Protein AF-A0A920NWW5-F1 (afdb_monomer_lite)

Structure (mmCIF, N/CA/C/O backbone):
data_AF-A0A920NWW5-F1
#
_entry.id   AF-A0A920NWW5-F1
#
loop_
_atom_site.group_PDB
_atom_site.id
_atom_site.type_symbol
_atom_site.label_atom_id
_atom_site.label_alt_id
_atom_site.label_comp_id
_atom_site.label_asym_id
_atom_site.label_entity_id
_atom_site.label_seq_id
_atom_site.pdbx_PDB_ins_code
_atom_site.Cartn_x
_atom_site.Cartn_y
_atom_site.Cartn_z
_atom_site.occupancy
_atom_site.B_iso_or_equiv
_atom_site.auth_seq_id
_atom_site.auth_comp_id
_atom_site.auth_asym_id
_atom_site.auth_atom_id
_atom_site.pdbx_PDB_model_num
ATOM 1 N N . MET A 1 1 ? -33.820 -6.780 47.626 1.00 65.06 1 MET A N 1
ATOM 2 C CA . MET A 1 1 ? -33.001 -5.584 47.302 1.00 65.06 1 MET A CA 1
ATOM 3 C C . MET A 1 1 ? -31.529 -5.909 47.052 1.00 65.06 1 MET A C 1
ATOM 5 O O . MET A 1 1 ? -31.048 -5.599 45.975 1.00 65.06 1 MET A O 1
ATOM 9 N N . LYS A 1 2 ? -30.827 -6.595 47.970 1.00 68.81 2 LYS A N 1
ATOM 10 C CA . LYS A 1 2 ? -29.415 -7.013 47.790 1.00 68.81 2 LYS A CA 1
ATOM 11 C C . LYS A 1 2 ? -29.163 -7.885 46.546 1.00 68.81 2 LYS A C 1
ATOM 13 O O . LYS A 1 2 ? -28.194 -7.660 45.837 1.00 68.81 2 LYS A O 1
ATOM 18 N N . LEU A 1 3 ? -30.078 -8.813 46.244 1.00 74.12 3 LEU A N 1
ATOM 19 C CA . LEU A 1 3 ? -29.989 -9.681 45.062 1.00 74.12 3 LEU A CA 1
ATOM 20 C C . LEU A 1 3 ? -30.167 -8.913 43.738 1.00 74.12 3 LEU A C 1
ATOM 22 O O . LEU A 1 3 ? -29.465 -9.182 42.773 1.00 74.12 3 LEU A O 1
ATOM 26 N N . LEU A 1 4 ? -31.049 -7.905 43.717 1.00 75.31 4 LEU A N 1
ATOM 27 C CA . LEU A 1 4 ? -31.262 -7.044 42.547 1.00 75.31 4 LEU A CA 1
ATOM 28 C C . LEU A 1 4 ? -30.029 -6.164 42.273 1.00 75.31 4 LEU A C 1
ATOM 30 O O . LEU A 1 4 ? -29.643 -5.961 41.127 1.00 75.31 4 LEU A O 1
ATOM 34 N N . PHE A 1 5 ? -29.387 -5.691 43.345 1.00 76.44 5 PHE A N 1
ATOM 35 C CA . PHE A 1 5 ? -28.164 -4.891 43.284 1.00 76.44 5 PHE A CA 1
ATOM 36 C C . PHE A 1 5 ? -26.968 -5.703 42.756 1.00 76.44 5 PHE A C 1
ATOM 38 O O . PHE A 1 5 ? -26.185 -5.199 41.958 1.00 76.44 5 PHE A O 1
ATOM 45 N N . LEU A 1 6 ? -26.866 -6.984 43.135 1.00 78.44 6 LEU A N 1
ATOM 46 C CA . LEU A 1 6 ? -25.842 -7.907 42.629 1.00 78.44 6 LEU A CA 1
ATOM 47 C C . LEU A 1 6 ? -26.014 -8.231 41.136 1.00 78.44 6 LEU A C 1
ATOM 49 O O . LEU A 1 6 ? -25.020 -8.312 40.420 1.00 78.44 6 LEU A O 1
ATOM 53 N N . ILE A 1 7 ? -27.255 -8.361 40.655 1.00 82.38 7 ILE A N 1
ATOM 54 C CA . ILE A 1 7 ? -27.550 -8.562 39.224 1.00 82.38 7 ILE A CA 1
ATOM 55 C C . ILE A 1 7 ? -27.170 -7.315 38.417 1.00 82.38 7 ILE A C 1
ATOM 57 O O . ILE A 1 7 ? -26.539 -7.431 37.370 1.00 82.38 7 ILE A O 1
ATOM 61 N N . LEU A 1 8 ? -27.487 -6.121 38.929 1.00 77.25 8 LEU A N 1
ATOM 62 C CA . LEU A 1 8 ? -27.150 -4.863 38.261 1.00 77.25 8 LEU A CA 1
ATOM 63 C C . LEU A 1 8 ? -25.629 -4.682 38.122 1.00 77.25 8 LEU A C 1
ATOM 65 O O . LEU A 1 8 ? -25.155 -4.294 37.063 1.00 77.25 8 LEU A O 1
ATOM 69 N N . ILE A 1 9 ? -24.862 -5.020 39.165 1.00 80.00 9 ILE A N 1
ATOM 70 C CA . ILE A 1 9 ? -23.390 -4.967 39.151 1.00 80.00 9 ILE A CA 1
ATOM 71 C C . ILE A 1 9 ? -22.799 -5.977 38.161 1.00 80.00 9 ILE A C 1
ATOM 73 O O . ILE A 1 9 ? -21.848 -5.649 37.460 1.00 80.00 9 ILE A O 1
ATOM 77 N N . SER A 1 10 ? -23.363 -7.184 38.066 1.00 75.69 10 SER A N 1
ATOM 78 C CA . SER A 1 10 ? -22.878 -8.211 37.134 1.00 75.69 10 SER A CA 1
ATOM 79 C C . SER A 1 10 ? -23.053 -7.797 35.664 1.00 75.69 10 SER A C 1
ATOM 81 O O . SER A 1 10 ? -22.132 -7.997 34.871 1.00 75.69 10 SER A O 1
ATOM 83 N N . LEU A 1 11 ? -24.159 -7.120 35.317 1.00 71.88 11 LEU A N 1
ATOM 84 C CA . LEU A 1 11 ? -24.376 -6.577 33.967 1.00 71.88 11 LEU A CA 1
ATOM 85 C C . LEU A 1 11 ? -23.344 -5.508 33.575 1.00 71.88 11 LEU A C 1
ATOM 87 O O . LEU A 1 11 ? -22.989 -5.403 32.405 1.00 71.88 11 LEU A O 1
ATOM 91 N N . PHE A 1 12 ? -22.839 -4.732 34.537 1.00 67.56 12 PHE A N 1
ATOM 92 C CA . PHE A 1 12 ? -21.815 -3.714 34.278 1.00 67.56 12 PHE A CA 1
ATOM 93 C C . PHE A 1 12 ? -20.427 -4.307 33.981 1.00 67.56 12 PHE A C 1
ATOM 95 O O . PHE A 1 12 ? -19.611 -3.641 33.349 1.00 67.56 12 PHE A O 1
ATOM 102 N N . ILE A 1 13 ? -20.145 -5.545 34.405 1.00 67.38 13 ILE A N 1
ATOM 103 C CA . ILE A 1 13 ? -18.808 -6.164 34.297 1.00 67.38 13 ILE A CA 1
ATOM 104 C C . ILE A 1 13 ? -18.628 -6.932 32.972 1.00 67.38 13 ILE A C 1
ATOM 106 O O . ILE A 1 13 ? -17.506 -7.233 32.580 1.00 67.38 13 ILE A O 1
ATOM 110 N N . GLN A 1 14 ? -19.699 -7.200 32.219 1.00 69.62 14 GLN A N 1
ATOM 111 C CA . GLN A 1 14 ? -19.615 -7.910 30.930 1.00 69.62 14 GLN A CA 1
ATOM 112 C C . GLN A 1 14 ? -19.116 -7.035 29.760 1.00 69.62 14 GLN A C 1
ATOM 114 O O . GLN A 1 14 ? -19.018 -7.500 28.626 1.00 69.62 14 GLN A O 1
ATOM 119 N N . GLY A 1 15 ? -18.793 -5.766 30.011 1.00 65.38 15 GLY A N 1
ATOM 120 C CA . GLY A 1 15 ? -18.353 -4.816 28.994 1.00 65.38 15 GLY A CA 1
ATOM 121 C C . GLY A 1 15 ? -16.837 -4.757 28.831 1.00 65.38 15 GLY A C 1
ATOM 122 O O . GLY A 1 15 ? -16.246 -3.778 29.265 1.00 65.38 15 GLY A O 1
ATOM 123 N N . CYS A 1 16 ? -16.221 -5.779 28.227 1.00 62.50 16 CYS A N 1
ATOM 124 C CA . CYS A 1 16 ? -15.079 -5.653 27.302 1.00 62.50 16 CYS A CA 1
ATOM 125 C C . CYS A 1 16 ? -14.469 -7.030 27.017 1.00 62.50 16 CYS A C 1
ATOM 127 O O . CYS A 1 16 ? -13.489 -7.427 27.638 1.00 62.50 16 CYS A O 1
ATOM 129 N N . ASP A 1 17 ? -15.012 -7.720 26.018 1.00 58.94 17 ASP A N 1
ATOM 130 C CA . ASP A 1 17 ? -14.235 -8.670 25.225 1.00 58.94 17 ASP A CA 1
ATOM 131 C C . ASP A 1 17 ? -14.050 -8.025 23.848 1.00 58.94 17 ASP A C 1
ATOM 133 O O . ASP A 1 17 ? -14.797 -8.260 22.900 1.00 58.94 17 ASP A O 1
ATOM 137 N N . GLN A 1 18 ? -13.164 -7.028 23.784 1.00 65.50 18 GLN A N 1
ATOM 138 C CA . GLN A 1 18 ? -12.729 -6.499 22.497 1.00 65.50 18 GLN A CA 1
ATOM 139 C C . GLN A 1 18 ? -11.704 -7.505 21.977 1.00 65.50 18 GLN A C 1
ATOM 141 O O . GLN A 1 18 ? -10.664 -7.636 22.628 1.00 65.50 18 GLN A O 1
ATOM 146 N N . PRO A 1 19 ? -11.939 -8.204 20.849 1.00 62.25 19 PRO A N 1
ATOM 147 C CA . PRO A 1 19 ? -10.880 -8.967 20.209 1.00 62.25 19 PRO A CA 1
ATOM 148 C C . PRO A 1 19 ? -9.780 -7.976 19.827 1.00 62.25 19 PRO A C 1
ATOM 150 O O . PRO A 1 19 ? -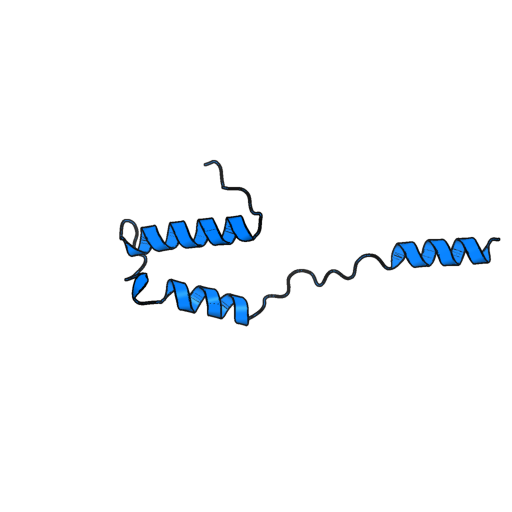9.866 -7.242 18.840 1.00 62.25 19 PRO A O 1
ATOM 153 N N . ALA A 1 20 ? -8.776 -7.882 20.692 1.00 63.12 20 ALA A N 1
ATOM 154 C CA . ALA A 1 20 ? -7.671 -6.970 20.535 1.00 63.12 20 ALA A CA 1
ATOM 155 C C . ALA A 1 20 ? -6.827 -7.467 19.359 1.00 63.12 20 ALA A C 1
ATOM 157 O O . ALA A 1 20 ? -6.228 -8.536 19.426 1.00 63.12 20 ALA A O 1
ATOM 158 N N . ASN A 1 21 ? -6.760 -6.665 18.297 1.00 67.38 21 ASN A N 1
ATOM 159 C CA . ASN A 1 21 ? -5.753 -6.786 17.243 1.00 67.38 21 ASN A CA 1
ATOM 160 C C . ASN A 1 21 ? -5.714 -8.128 16.493 1.00 67.38 21 ASN A C 1
ATOM 162 O O . ASN A 1 21 ? -4.647 -8.717 16.320 1.00 67.38 21 ASN A O 1
ATOM 166 N N . GLU A 1 22 ? -6.845 -8.588 15.963 1.00 82.25 22 GLU A N 1
ATOM 167 C CA . GLU A 1 22 ? -6.799 -9.669 14.977 1.00 82.25 22 GLU A CA 1
ATOM 168 C C . GLU A 1 22 ? -6.263 -9.145 13.631 1.00 82.25 22 GLU A C 1
ATOM 170 O O . GLU A 1 22 ? -6.876 -8.297 12.972 1.00 82.25 22 GLU A O 1
ATOM 175 N N . ILE A 1 23 ? -5.111 -9.663 13.199 1.00 86.38 23 ILE A N 1
ATOM 176 C CA . ILE A 1 23 ? -4.593 -9.413 11.852 1.00 86.38 23 ILE A CA 1
ATOM 177 C C . ILE A 1 23 ? -5.405 -10.255 10.867 1.00 86.38 23 ILE A C 1
ATOM 179 O O . ILE A 1 23 ? -5.238 -11.468 10.778 1.00 86.38 23 ILE A O 1
ATOM 183 N N . LYS A 1 24 ? -6.266 -9.601 10.084 1.00 91.38 24 LYS A N 1
ATOM 184 C CA . LYS A 1 24 ? -7.028 -10.266 9.021 1.00 91.38 24 LYS A CA 1
ATOM 185 C C . LYS A 1 24 ? -6.183 -10.389 7.759 1.00 91.38 24 LYS A C 1
ATOM 187 O O . LYS A 1 24 ? -5.887 -9.382 7.115 1.00 91.38 24 LYS A O 1
ATOM 192 N N . GLU A 1 25 ? -5.872 -11.619 7.362 1.00 95.00 25 GLU A N 1
ATOM 193 C CA . GLU A 1 25 ? -5.133 -11.931 6.130 1.00 95.00 25 GLU A CA 1
ATOM 194 C C . GLU A 1 25 ? -5.721 -11.210 4.899 1.00 95.00 25 GLU A C 1
ATOM 196 O O . GLU A 1 25 ? -4.990 -10.598 4.120 1.00 95.00 25 GLU A O 1
ATOM 201 N N . ALA A 1 26 ? -7.051 -11.185 4.764 1.00 95.44 26 ALA A N 1
ATOM 202 C CA . ALA A 1 26 ? -7.732 -10.522 3.651 1.00 95.44 26 ALA A CA 1
ATOM 203 C C . ALA A 1 26 ? -7.384 -9.025 3.513 1.00 95.44 26 ALA A C 1
ATOM 205 O O . ALA A 1 26 ? -7.285 -8.511 2.396 1.00 95.44 26 ALA A O 1
ATOM 206 N N . ASN A 1 27 ? -7.159 -8.323 4.630 1.00 93.31 27 ASN A N 1
ATOM 207 C CA . ASN A 1 27 ? -6.758 -6.917 4.596 1.00 93.31 27 ASN A CA 1
ATOM 208 C C . ASN A 1 27 ? -5.342 -6.772 4.028 1.00 93.31 27 ASN A C 1
ATOM 210 O O . ASN A 1 27 ? -5.104 -5.906 3.188 1.00 93.31 27 ASN A O 1
ATOM 214 N N . LEU A 1 28 ? -4.418 -7.651 4.427 1.00 94.56 28 LEU A N 1
ATOM 215 C CA . LEU A 1 28 ? -3.048 -7.647 3.917 1.00 94.56 28 LEU A CA 1
ATOM 216 C C . LEU A 1 28 ? -3.022 -7.874 2.399 1.00 94.56 28 LEU A C 1
ATOM 218 O O . LEU A 1 28 ? -2.437 -7.070 1.669 1.00 94.56 28 LEU A O 1
ATOM 222 N N . HIS A 1 29 ? -3.721 -8.905 1.911 1.00 97.50 29 HIS A N 1
ATOM 223 C CA . HIS A 1 29 ? -3.812 -9.194 0.472 1.00 97.50 29 HIS A CA 1
ATOM 224 C C . HIS A 1 29 ? -4.412 -8.036 -0.322 1.00 97.50 29 HIS A C 1
ATOM 226 O O . HIS A 1 29 ? -3.908 -7.709 -1.395 1.00 97.50 29 HIS A O 1
ATOM 232 N N . LYS A 1 30 ? -5.451 -7.374 0.204 1.00 97.00 30 LYS A N 1
ATOM 233 C CA . LYS A 1 30 ? -6.054 -6.196 -0.437 1.00 97.00 30 LYS A CA 1
ATOM 234 C C . LYS A 1 30 ? -5.019 -5.095 -0.678 1.00 97.00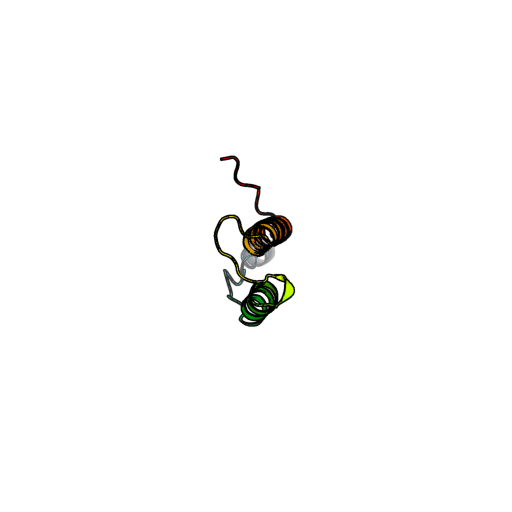 30 LYS A C 1
ATOM 236 O O . LYS A 1 30 ? -4.931 -4.581 -1.792 1.00 97.00 30 LYS A O 1
ATOM 241 N N . HIS A 1 31 ? -4.247 -4.729 0.345 1.00 97.31 31 HIS A N 1
ATOM 242 C CA . HIS A 1 31 ? -3.253 -3.660 0.230 1.00 97.31 31 HIS A CA 1
ATOM 243 C C . HIS A 1 31 ? -2.086 -4.057 -0.680 1.00 97.31 31 HIS A C 1
ATOM 245 O O . HIS A 1 31 ? -1.682 -3.262 -1.527 1.00 97.31 31 HIS A O 1
ATOM 251 N N . ILE A 1 32 ? -1.585 -5.293 -0.561 1.00 96.94 32 ILE A N 1
ATOM 252 C CA . ILE A 1 32 ? -0.507 -5.806 -1.420 1.00 96.94 32 ILE A CA 1
ATOM 253 C C . ILE A 1 32 ? -0.935 -5.792 -2.887 1.00 96.94 32 ILE A C 1
ATOM 255 O O . ILE A 1 32 ? -0.192 -5.285 -3.720 1.00 96.94 32 ILE A O 1
ATOM 259 N N . LYS A 1 33 ? -2.141 -6.283 -3.203 1.00 97.69 33 LYS A N 1
ATOM 260 C CA . LYS A 1 33 ? -2.655 -6.323 -4.579 1.00 97.69 33 LYS A CA 1
ATOM 261 C C . LYS A 1 33 ? -2.677 -4.942 -5.232 1.00 97.69 33 LYS A C 1
ATOM 263 O O . LYS A 1 33 ? -2.343 -4.826 -6.404 1.00 97.69 33 LYS A O 1
ATOM 268 N N . ILE A 1 34 ? -3.069 -3.907 -4.489 1.00 97.62 34 ILE A N 1
ATOM 269 C CA . ILE A 1 34 ? -3.110 -2.533 -5.002 1.00 97.62 34 ILE A CA 1
ATOM 270 C C . ILE A 1 34 ? -1.687 -1.993 -5.184 1.00 97.62 34 ILE A C 1
ATOM 272 O O . ILE A 1 34 ? -1.335 -1.547 -6.271 1.00 97.62 34 ILE A O 1
ATOM 276 N N . LEU A 1 35 ? -0.851 -2.084 -4.147 1.00 97.62 35 LEU A N 1
ATOM 277 C CA . LEU A 1 35 ? 0.506 -1.523 -4.153 1.00 97.62 35 LEU A CA 1
ATOM 278 C C . LEU A 1 35 ? 1.474 -2.234 -5.111 1.00 97.62 35 LEU A C 1
ATOM 280 O O . LEU A 1 35 ? 2.496 -1.657 -5.473 1.00 97.62 35 LEU A O 1
ATOM 284 N N . ALA A 1 36 ? 1.186 -3.482 -5.479 1.00 96.69 36 ALA A N 1
ATOM 285 C CA . ALA A 1 36 ? 1.956 -4.268 -6.440 1.00 96.69 36 ALA A CA 1
ATOM 286 C C . ALA A 1 36 ? 1.346 -4.260 -7.853 1.00 96.69 36 ALA A C 1
ATOM 288 O O . ALA A 1 36 ? 1.821 -4.995 -8.714 1.00 96.69 36 ALA A O 1
ATOM 289 N N . SER A 1 37 ? 0.283 -3.486 -8.084 1.00 97.75 37 SER A N 1
ATOM 290 C CA . SER A 1 37 ? -0.341 -3.389 -9.404 1.00 97.75 37 SER A CA 1
ATOM 291 C C . SER A 1 37 ? 0.496 -2.562 -10.379 1.00 97.75 37 SER A C 1
ATOM 293 O O . SER A 1 37 ? 1.277 -1.697 -9.972 1.00 97.75 37 SER A O 1
ATOM 295 N N . ASP A 1 38 ? 0.264 -2.779 -11.674 1.00 97.25 38 ASP A N 1
ATOM 296 C CA . ASP A 1 38 ? 0.927 -2.036 -12.751 1.00 97.25 38 ASP A CA 1
ATOM 297 C C . ASP A 1 38 ? 0.686 -0.525 -12.656 1.00 97.25 38 ASP A C 1
ATOM 299 O O . ASP A 1 38 ? 1.556 0.247 -13.036 1.00 97.25 38 ASP A O 1
ATOM 303 N N . GLU A 1 39 ? -0.441 -0.086 -12.079 1.00 96.88 39 GLU A N 1
ATOM 304 C CA . GLU A 1 39 ? -0.737 1.334 -11.843 1.00 96.88 39 GLU A CA 1
ATOM 305 C C . GLU A 1 39 ? 0.331 2.012 -10.974 1.00 96.88 39 GLU A C 1
ATOM 307 O O . GLU A 1 39 ? 0.567 3.214 -11.100 1.00 96.88 39 GLU A O 1
ATOM 312 N N . PHE A 1 40 ? 0.986 1.266 -10.085 1.00 97.44 40 PHE A N 1
ATOM 313 C CA . PHE A 1 40 ? 2.011 1.822 -9.215 1.00 97.44 40 PHE A CA 1
ATOM 314 C C . PHE A 1 40 ? 3.384 1.832 -9.881 1.00 97.44 40 PHE A C 1
ATOM 316 O O . PHE A 1 40 ? 4.208 2.610 -9.441 1.00 97.44 40 PHE A O 1
ATOM 323 N N . GLU A 1 41 ? 3.648 1.072 -10.950 1.00 94.31 41 GLU A N 1
ATOM 324 C CA . GLU A 1 41 ? 4.882 1.170 -11.766 1.00 94.31 41 GLU A CA 1
ATOM 325 C C . GLU A 1 41 ? 6.215 1.041 -10.972 1.00 94.31 41 GLU A C 1
ATOM 327 O O . GLU A 1 41 ? 7.294 1.333 -11.488 1.00 94.31 41 GLU A O 1
ATOM 332 N N . GLY A 1 42 ? 6.169 0.615 -9.701 1.00 93.06 42 GLY A N 1
ATOM 333 C CA . GLY A 1 42 ? 7.294 0.622 -8.757 1.00 93.06 42 GLY A CA 1
ATOM 334 C C . GLY A 1 42 ? 7.134 1.621 -7.599 1.00 93.06 42 GLY A C 1
ATOM 335 O O . GLY A 1 42 ? 6.121 2.285 -7.437 1.00 93.06 42 GLY A O 1
ATOM 336 N N . ARG A 1 43 ? 8.129 1.708 -6.706 1.00 96.00 43 ARG A N 1
ATOM 337 C CA . ARG A 1 43 ? 8.034 2.561 -5.496 1.00 96.00 43 ARG A CA 1
ATOM 338 C C . ARG A 1 43 ? 9.364 3.151 -5.033 1.00 96.00 43 ARG A C 1
ATOM 340 O O . ARG A 1 43 ? 9.563 3.409 -3.847 1.00 96.00 43 ARG A O 1
ATOM 347 N N . SER A 1 44 ? 10.289 3.339 -5.968 1.00 95.94 44 SER A N 1
ATOM 348 C CA . SER A 1 44 ? 11.570 3.988 -5.686 1.00 95.94 44 SER A CA 1
ATOM 349 C C . SER A 1 44 ? 11.356 5.450 -5.261 1.00 95.94 44 SER A C 1
ATOM 351 O O . SER A 1 44 ? 10.411 6.088 -5.742 1.00 95.94 44 SER A O 1
ATOM 353 N N . PRO A 1 45 ? 12.213 6.018 -4.394 1.00 95.62 45 PRO A N 1
ATOM 354 C CA . PRO A 1 45 ? 12.127 7.426 -4.011 1.00 95.62 45 PRO A CA 1
ATOM 355 C C . PRO A 1 45 ? 12.116 8.358 -5.230 1.00 95.62 45 PRO A C 1
ATOM 357 O O . PRO A 1 45 ? 12.893 8.169 -6.161 1.00 95.62 45 PRO A O 1
ATOM 360 N N . GLY A 1 46 ? 11.218 9.346 -5.233 1.00 94.56 46 GLY A N 1
ATOM 361 C CA . GLY A 1 46 ? 11.083 10.328 -6.319 1.00 94.56 46 GLY A CA 1
ATOM 362 C C . GLY A 1 46 ? 10.420 9.819 -7.607 1.00 94.56 46 GLY A C 1
ATOM 363 O O . GLY A 1 46 ? 10.242 10.599 -8.537 1.00 94.56 46 GLY A O 1
ATOM 364 N N . SER A 1 47 ? 10.033 8.540 -7.684 1.00 96.94 47 SER A N 1
ATOM 365 C CA . SER A 1 47 ? 9.275 8.004 -8.824 1.00 96.94 47 SER A CA 1
ATOM 366 C C . SER A 1 47 ? 7.785 8.357 -8.749 1.00 96.94 47 SER A C 1
ATOM 368 O O . SER A 1 47 ? 7.246 8.570 -7.661 1.00 96.94 47 SER A O 1
ATOM 370 N N . GLN A 1 48 ? 7.088 8.333 -9.893 1.00 97.44 48 GLN A N 1
ATOM 371 C CA . GLN A 1 48 ? 5.627 8.506 -9.933 1.00 97.44 48 GLN A CA 1
ATOM 372 C C . GLN A 1 48 ? 4.910 7.464 -9.061 1.00 97.44 48 GLN A C 1
ATOM 374 O O . GLN A 1 48 ? 4.015 7.803 -8.287 1.00 97.44 48 GLN A O 1
ATOM 379 N N . GLY A 1 49 ? 5.361 6.211 -9.117 1.00 98.00 49 GLY A N 1
ATOM 380 C CA . GLY A 1 49 ? 4.879 5.129 -8.266 1.00 98.00 49 GLY A CA 1
ATOM 381 C C . GLY A 1 49 ? 5.088 5.345 -6.770 1.00 98.00 49 GLY A C 1
ATOM 382 O O . GLY A 1 49 ?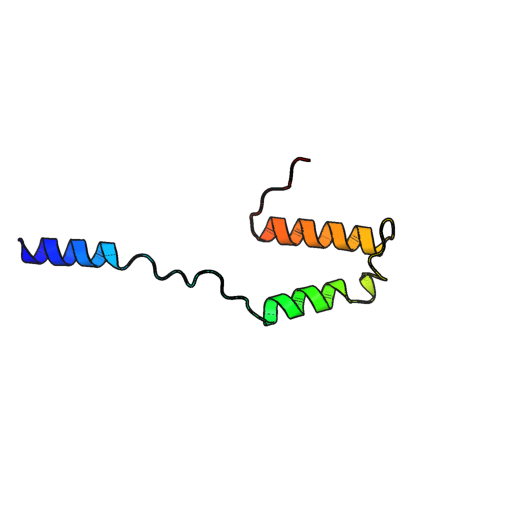 4.213 5.059 -5.945 1.00 98.00 49 GLY A O 1
ATOM 383 N N . GLY A 1 50 ? 6.224 5.942 -6.404 1.00 97.50 50 GLY A N 1
ATOM 384 C CA . GLY A 1 50 ? 6.504 6.386 -5.041 1.00 97.50 50 GLY A CA 1
ATOM 385 C C . GLY A 1 50 ? 5.521 7.460 -4.563 1.00 97.50 50 GLY A C 1
ATOM 386 O O . GLY A 1 50 ? 4.999 7.362 -3.451 1.00 97.50 50 GLY A O 1
ATOM 387 N N . GLU A 1 51 ? 5.203 8.450 -5.402 1.00 97.50 51 GLU A N 1
ATOM 388 C CA . GLU A 1 51 ? 4.195 9.474 -5.087 1.00 97.50 51 GLU A CA 1
ATOM 389 C C . GLU A 1 51 ? 2.790 8.872 -4.918 1.00 97.50 51 GLU A C 1
ATOM 391 O O . GLU A 1 51 ? 2.121 9.153 -3.917 1.00 97.50 51 GLU A O 1
ATOM 396 N N . LYS A 1 52 ? 2.374 7.968 -5.821 1.00 97.81 52 LYS A N 1
ATOM 397 C CA . LYS A 1 52 ? 1.107 7.216 -5.708 1.00 97.81 52 LYS A CA 1
ATOM 398 C C . LYS A 1 52 ? 1.054 6.411 -4.403 1.00 97.81 52 LYS A C 1
ATOM 400 O O . LYS A 1 52 ? 0.059 6.464 -3.679 1.00 97.81 52 LYS A O 1
ATOM 405 N N . THR A 1 53 ? 2.151 5.738 -4.047 1.00 97.44 53 THR A N 1
ATOM 406 C CA . THR A 1 53 ? 2.285 4.975 -2.792 1.00 97.44 53 THR A CA 1
ATOM 407 C C . THR A 1 53 ? 2.098 5.860 -1.562 1.00 97.44 53 THR A C 1
ATOM 409 O O . THR A 1 53 ? 1.336 5.504 -0.662 1.00 97.44 53 THR A O 1
ATOM 412 N N . LYS A 1 54 ? 2.739 7.036 -1.513 1.00 95.62 54 LYS A N 1
ATOM 413 C CA . LYS A 1 54 ? 2.581 7.974 -0.388 1.00 95.62 54 LYS A CA 1
ATOM 414 C C . LYS A 1 54 ? 1.132 8.425 -0.223 1.00 95.62 54 LYS A C 1
ATOM 416 O O . LYS A 1 54 ? 0.622 8.434 0.897 1.00 95.62 54 LYS A O 1
ATOM 421 N N . LEU A 1 55 ? 0.469 8.780 -1.325 1.00 95.94 55 LEU A N 1
ATOM 422 C CA . LEU A 1 55 ? -0.928 9.210 -1.295 1.00 95.94 55 LEU A CA 1
ATOM 423 C C . LEU A 1 55 ? -1.857 8.081 -0.835 1.00 95.94 55 LEU A C 1
ATOM 425 O O . LEU A 1 55 ? -2.725 8.310 0.006 1.00 95.94 55 LEU A O 1
ATOM 429 N N . TYR A 1 56 ? -1.643 6.862 -1.336 1.00 97.19 56 TYR A N 1
ATOM 430 C CA . TYR A 1 56 ? -2.402 5.685 -0.926 1.00 97.19 56 TYR A CA 1
ATOM 431 C C . TYR A 1 56 ? -2.309 5.450 0.585 1.00 97.19 56 TYR A C 1
ATOM 433 O O . TYR A 1 56 ? -3.334 5.391 1.263 1.00 97.19 56 TYR A O 1
ATOM 441 N N . LEU A 1 57 ? -1.089 5.394 1.131 1.00 95.81 57 LEU A N 1
ATOM 442 C CA . LEU A 1 57 ? -0.869 5.152 2.560 1.00 95.81 57 LEU A CA 1
ATOM 443 C C . LEU A 1 57 ? -1.465 6.262 3.429 1.00 95.81 57 LEU A C 1
ATOM 445 O O . LEU A 1 57 ? -2.113 5.972 4.433 1.00 95.81 57 LEU A O 1
ATOM 449 N N 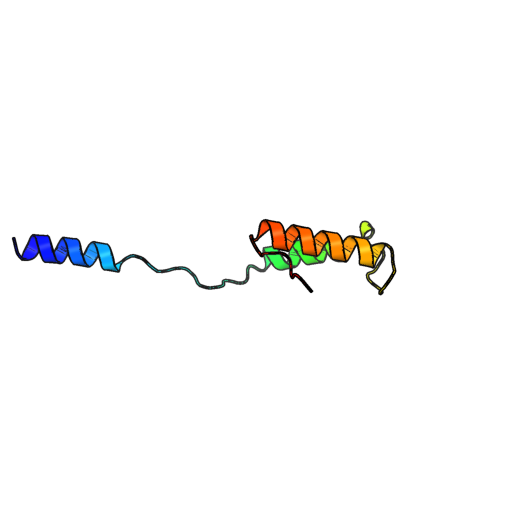. LYS A 1 58 ? -1.308 7.527 3.021 1.00 94.62 58 LYS A N 1
ATOM 450 C CA . LYS A 1 58 ? -1.941 8.667 3.697 1.00 94.62 58 LYS A CA 1
ATOM 451 C C . LYS A 1 58 ? -3.457 8.476 3.792 1.00 94.62 58 LYS A C 1
ATOM 453 O O . 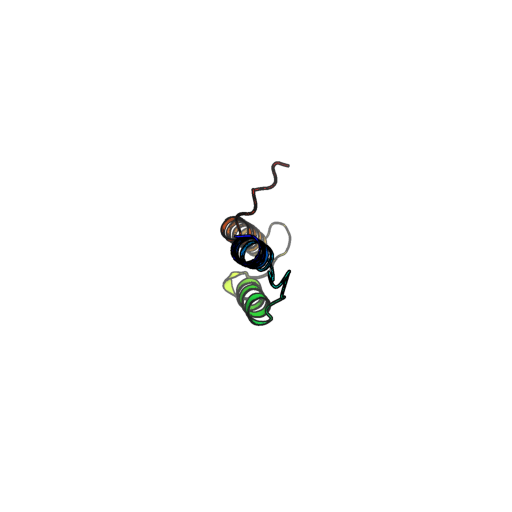LYS A 1 58 ? -4.018 8.618 4.876 1.00 94.62 58 LYS A O 1
ATOM 458 N N . ASN A 1 59 ? -4.104 8.139 2.679 1.00 95.50 59 ASN A N 1
ATOM 459 C CA . ASN A 1 59 ? -5.554 7.978 2.626 1.00 95.50 59 ASN 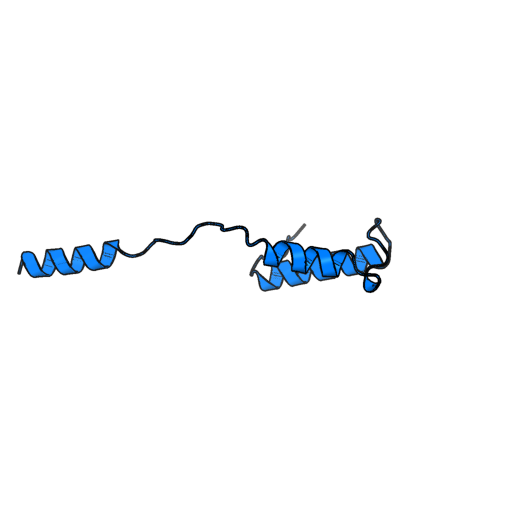A CA 1
ATOM 460 C C . ASN A 1 59 ? -6.028 6.773 3.453 1.00 95.50 59 ASN A C 1
ATOM 462 O O . ASN A 1 59 ? -7.038 6.878 4.146 1.00 95.50 59 ASN A O 1
ATOM 466 N N . GLU A 1 60 ? -5.315 5.642 3.422 1.00 96.12 60 GLU A N 1
ATOM 467 C CA . GLU A 1 60 ? -5.663 4.475 4.246 1.00 96.12 60 GLU A CA 1
ATOM 468 C C . GLU A 1 60 ? -5.520 4.773 5.745 1.00 96.12 60 GLU A C 1
ATOM 470 O O . GLU A 1 60 ? -6.420 4.446 6.515 1.00 96.12 60 GLU A O 1
ATOM 475 N N . PHE A 1 61 ? -4.470 5.485 6.167 1.00 94.19 61 PHE A N 1
ATOM 476 C CA . PHE A 1 61 ? -4.338 5.911 7.563 1.00 94.19 61 PHE A CA 1
ATOM 477 C C . PHE A 1 61 ? -5.441 6.884 7.991 1.00 94.19 61 PHE A C 1
ATOM 479 O O . PHE A 1 61 ? -5.995 6.738 9.080 1.00 94.19 61 PHE A O 1
ATOM 486 N N . GLN A 1 62 ? -5.828 7.825 7.126 1.00 92.88 62 GLN A N 1
ATOM 487 C CA . GLN A 1 62 ? -6.954 8.722 7.400 1.00 92.88 62 GLN A CA 1
ATOM 488 C C . GLN A 1 62 ? -8.277 7.963 7.557 1.00 92.88 62 GLN A C 1
ATOM 490 O O . GLN A 1 62 ? -9.046 8.269 8.466 1.00 92.88 62 GLN A O 1
ATOM 495 N N . LYS A 1 63 ? -8.533 6.941 6.727 1.00 93.62 63 LYS A N 1
ATOM 496 C CA . LYS A 1 63 ? -9.718 6.069 6.859 1.00 93.62 63 LYS A CA 1
ATOM 497 C C . LYS A 1 63 ? -9.735 5.300 8.180 1.00 93.62 63 LYS A C 1
ATOM 499 O O . LYS A 1 63 ? -10.810 5.027 8.701 1.00 93.62 63 LYS A O 1
ATOM 504 N N . MET A 1 64 ? -8.564 4.977 8.726 1.00 91.56 64 MET A N 1
ATOM 505 C CA . MET A 1 64 ? -8.416 4.354 10.046 1.00 91.56 64 MET A CA 1
ATOM 506 C C . MET A 1 64 ? -8.532 5.358 11.206 1.00 91.56 64 MET A C 1
ATOM 508 O O . MET A 1 64 ? -8.381 4.972 12.361 1.00 91.56 64 MET A O 1
ATOM 512 N N . GLY A 1 65 ? -8.780 6.643 10.927 1.00 92.19 65 GLY A N 1
ATOM 513 C CA . GLY A 1 65 ? -8.872 7.691 11.945 1.00 92.19 65 GLY A CA 1
ATOM 514 C C . GLY A 1 65 ? -7.521 8.106 12.531 1.00 92.19 65 GLY A C 1
ATOM 515 O O . GLY A 1 65 ? -7.484 8.789 13.554 1.00 92.19 65 GLY A O 1
ATOM 516 N N . LEU A 1 66 ? -6.406 7.714 11.903 1.00 89.25 66 LEU A N 1
ATOM 517 C CA . LEU A 1 66 ? -5.081 8.097 12.372 1.00 89.25 66 LEU A CA 1
ATOM 518 C C . LEU A 1 66 ? -4.788 9.555 11.987 1.00 89.25 66 LEU A C 1
ATOM 520 O O . LEU A 1 66 ? -4.947 9.934 10.820 1.00 89.25 66 LEU A O 1
ATOM 524 N N . PRO A 1 67 ? -4.345 10.390 12.942 1.00 82.94 67 PRO A N 1
ATOM 525 C CA . PRO A 1 67 ? -4.003 11.770 12.652 1.00 82.94 67 PRO A CA 1
ATOM 526 C C . PRO A 1 67 ? -2.763 11.836 11.747 1.00 82.94 67 PRO A C 1
ATOM 528 O O . PRO A 1 67 ? -1.852 11.014 11.882 1.00 82.94 67 PRO A O 1
ATOM 531 N N . PRO A 1 68 ? -2.679 12.828 10.843 1.00 80.25 68 PRO A N 1
ATOM 532 C CA . PRO A 1 68 ? -1.468 13.040 10.066 1.00 80.25 68 PRO A CA 1
ATOM 533 C C . PRO A 1 68 ? -0.297 13.356 11.003 1.00 80.25 68 PRO A C 1
ATOM 535 O O . PRO A 1 68 ? -0.432 14.133 11.953 1.00 80.25 68 PRO A O 1
ATOM 538 N N . ASN A 1 69 ? 0.866 12.769 10.720 1.00 78.31 69 ASN A N 1
ATOM 539 C CA . ASN A 1 69 ? 2.097 13.149 11.402 1.00 78.31 69 ASN A CA 1
ATOM 540 C C . ASN A 1 69 ? 2.444 14.605 11.037 1.00 78.31 69 ASN A C 1
ATOM 542 O O . ASN A 1 69 ? 2.339 14.986 9.874 1.00 78.31 69 ASN A O 1
ATOM 546 N N . LYS A 1 70 ? 2.822 15.419 12.030 1.00 73.19 70 LYS A N 1
ATOM 547 C CA . LYS A 1 70 ? 3.059 16.869 11.887 1.00 73.19 70 LYS A CA 1
ATOM 548 C C . LYS A 1 70 ? 4.533 17.245 11.662 1.00 73.19 70 LYS A C 1
ATOM 550 O O . LYS A 1 70 ? 4.885 18.400 11.878 1.00 73.19 70 LYS A O 1
ATOM 555 N N . ARG A 1 71 ? 5.393 16.281 11.333 1.00 58.47 71 ARG A N 1
ATOM 556 C CA . ARG A 1 71 ? 6.820 16.532 11.080 1.00 58.47 71 ARG A CA 1
ATOM 557 C C . ARG A 1 71 ? 7.079 16.898 9.630 1.00 58.47 71 ARG A C 1
ATOM 559 O O . ARG A 1 71 ? 6.418 16.286 8.763 1.00 58.47 71 ARG A O 1
#

pLDDT: mean 86.35, std 12.63, range [58.47, 98.0]

Foldseek 3Di:
DVVVVVVVVVVVPVPDPDVPDDDDPVVVCVVCCVLVDVVLVDQPPPDPSVVVVVVVVVVVCVVVVHDDDPD

Radius of gyration: 22.21 Å; chains: 1; bounding box: 45×29×60 Å

Sequence (71 aa):
MKLLFLILISLFIQGCDQPANEIKEANLHKHIKILASDEFEGRSPGSQGGEKTKLYLKNEFQKMGLPPNKR

Secondary structure (DSSP, 8-state):
-HHHHHHHHHHHHT-----TT---HHHHHHHHHHHTSGGG----TTSHHHHHHHHHHHHHHHHTTPPPP--